Protein AF-T1CVA6-F1 (afdb_monomer_lite)

InterPro domains:
  IPR013783 Immunoglobulin-like fold [G3DSA:2.60.40.10] (24-93)
  IPR035986 PKD domain superfamily [SSF49299] (4-90)

Organism: NCBI:txid410659

Structure (mmCIF, N/CA/C/O backbone):
data_AF-T1CVA6-F1
#
_entry.id   AF-T1CVA6-F1
#
loop_
_atom_site.group_PDB
_atom_site.id
_atom_site.type_symbol
_atom_site.label_atom_id
_atom_site.label_alt_id
_atom_site.label_comp_id
_atom_site.label_asym_id
_atom_site.label_entity_id
_atom_site.label_seq_id
_atom_site.pdbx_PDB_ins_code
_atom_site.Cartn_x
_atom_site.Cartn_y
_atom_site.Cartn_z
_atom_site.occupancy
_atom_site.B_iso_or_equiv
_atom_site.auth_seq_id
_atom_site.auth_comp_id
_atom_site.auth_asym_id
_atom_site.auth_atom_id
_atom_site.pdbx_PDB_model_num
ATOM 1 N N . MET A 1 1 ? 8.360 -15.719 -3.747 1.00 42.44 1 MET A N 1
ATOM 2 C CA . MET A 1 1 ? 9.564 -15.334 -4.514 1.00 42.44 1 MET A CA 1
ATOM 3 C C . MET A 1 1 ? 9.120 -14.281 -5.516 1.00 42.44 1 MET A C 1
ATOM 5 O O . MET A 1 1 ? 8.680 -14.632 -6.603 1.00 42.44 1 MET A O 1
ATOM 9 N N . ASN A 1 2 ? 9.125 -13.007 -5.120 1.00 51.47 2 ASN A N 1
ATOM 10 C CA . ASN A 1 2 ? 8.824 -11.903 -6.030 1.00 51.47 2 ASN A CA 1
ATOM 11 C C . ASN A 1 2 ? 10.069 -11.672 -6.882 1.00 51.47 2 ASN A C 1
ATOM 13 O O . ASN A 1 2 ? 10.962 -10.923 -6.496 1.00 51.47 2 ASN A O 1
ATOM 17 N N . THR A 1 3 ? 10.185 -12.413 -7.982 1.00 52.69 3 THR A N 1
ATOM 18 C CA . THR A 1 3 ? 11.360 -12.339 -8.848 1.00 52.69 3 THR A CA 1
ATOM 19 C C . THR A 1 3 ? 11.415 -10.959 -9.488 1.00 52.69 3 THR A C 1
ATOM 21 O O . THR A 1 3 ? 10.586 -10.617 -10.327 1.00 52.69 3 THR A O 1
ATOM 24 N N . ILE A 1 4 ? 12.391 -10.166 -9.059 1.00 64.25 4 ILE A N 1
ATOM 25 C CA . ILE A 1 4 ? 12.775 -8.911 -9.696 1.00 64.25 4 ILE A CA 1
ATOM 26 C C . ILE A 1 4 ? 13.322 -9.269 -11.080 1.00 64.25 4 ILE A C 1
ATOM 28 O O . ILE A 1 4 ? 14.284 -10.032 -11.190 1.00 64.25 4 ILE A O 1
ATOM 32 N N . GLY A 1 5 ? 12.683 -8.768 -12.133 1.00 67.69 5 GLY A N 1
ATOM 33 C CA . GLY A 1 5 ? 13.106 -9.011 -13.508 1.00 67.69 5 GLY A CA 1
ATOM 34 C C . GLY A 1 5 ? 13.916 -7.833 -14.024 1.00 67.69 5 GLY A C 1
ATOM 35 O O . GLY A 1 5 ? 13.381 -6.734 -14.140 1.00 67.69 5 GLY A O 1
ATOM 36 N N . ALA A 1 6 ? 15.191 -8.049 -14.345 1.00 79.94 6 ALA A N 1
ATOM 37 C CA . ALA A 1 6 ? 15.970 -7.089 -15.118 1.00 79.94 6 ALA A CA 1
ATOM 38 C C . ALA A 1 6 ? 15.703 -7.333 -16.610 1.00 79.94 6 ALA A C 1
ATOM 40 O O . ALA A 1 6 ? 16.020 -8.402 -17.134 1.00 79.94 6 ALA A O 1
ATOM 41 N N . ILE A 1 7 ? 15.098 -6.360 -17.283 1.00 87.19 7 ILE A N 1
ATOM 42 C CA . ILE A 1 7 ? 14.815 -6.393 -18.718 1.00 87.19 7 ILE A CA 1
ATOM 43 C C . ILE A 1 7 ? 15.884 -5.559 -19.421 1.00 87.19 7 ILE A C 1
ATOM 45 O O . ILE A 1 7 ? 16.087 -4.395 -19.088 1.00 87.19 7 ILE A O 1
ATOM 49 N N . SER A 1 8 ? 16.580 -6.149 -20.393 1.00 91.56 8 SER A N 1
ATOM 50 C CA . SER A 1 8 ? 17.517 -5.409 -21.240 1.00 91.56 8 SER A CA 1
ATOM 51 C C . SER A 1 8 ? 16.786 -4.865 -22.465 1.00 91.56 8 SER A C 1
ATOM 53 O O . SER A 1 8 ? 16.175 -5.621 -23.220 1.00 91.56 8 SER A O 1
ATOM 55 N N . ILE A 1 9 ? 16.845 -3.551 -22.647 1.00 94.62 9 ILE A N 1
ATOM 56 C CA . ILE A 1 9 ? 16.308 -2.822 -23.793 1.00 94.62 9 ILE A CA 1
ATOM 57 C C . ILE A 1 9 ? 17.497 -2.427 -24.660 1.00 94.62 9 ILE A C 1
ATOM 59 O O . ILE A 1 9 ? 18.421 -1.787 -24.166 1.00 94.62 9 ILE A O 1
ATOM 63 N N . ALA A 1 10 ? 17.481 -2.778 -25.943 1.00 95.75 10 ALA A N 1
ATOM 64 C CA . ALA A 1 10 ? 18.532 -2.414 -26.888 1.00 95.75 10 ALA A CA 1
ATOM 65 C C . ALA A 1 10 ? 17.964 -1.578 -28.036 1.00 95.75 10 ALA A C 1
ATOM 67 O O . ALA A 1 10 ? 16.854 -1.829 -28.509 1.00 95.75 10 ALA A O 1
ATOM 68 N N . VAL A 1 11 ? 18.742 -0.604 -28.499 1.00 96.06 11 VAL A N 1
ATOM 69 C CA . VAL A 1 11 ? 18.459 0.160 -29.715 1.00 96.06 11 VAL A CA 1
ATOM 70 C C . VAL A 1 11 ? 19.608 -0.014 -30.693 1.00 96.06 11 VAL A C 1
ATOM 72 O O . VAL A 1 11 ? 20.779 0.059 -30.316 1.00 96.06 11 VAL A O 1
ATOM 75 N N . THR A 1 12 ? 19.251 -0.237 -31.953 1.00 97.19 12 THR A N 1
ATOM 76 C CA . THR A 1 12 ? 20.176 -0.285 -33.081 1.00 97.19 12 THR A CA 1
ATOM 77 C C . THR A 1 12 ? 19.868 0.883 -34.002 1.00 97.19 12 THR A C 1
ATOM 79 O O . THR A 1 12 ? 18.732 1.044 -34.443 1.00 97.19 12 THR A O 1
ATOM 82 N N . VAL A 1 13 ? 20.875 1.701 -34.282 1.00 96.38 13 VAL A N 1
ATOM 83 C CA . VAL A 1 13 ? 20.798 2.812 -35.232 1.00 96.38 13 VAL A CA 1
ATOM 84 C C . VAL A 1 13 ? 21.631 2.443 -36.446 1.00 96.38 13 VAL A C 1
ATOM 86 O O . VAL A 1 13 ? 22.758 1.993 -36.273 1.00 96.38 13 VAL A O 1
ATOM 89 N N . ALA A 1 14 ? 21.084 2.637 -37.643 1.00 97.06 14 ALA A N 1
ATOM 90 C CA . ALA A 1 14 ? 21.800 2.490 -38.902 1.00 97.06 14 ALA A CA 1
ATOM 91 C C . ALA A 1 14 ? 21.828 3.835 -39.637 1.00 97.06 14 ALA A C 1
ATOM 93 O O . ALA A 1 14 ? 20.803 4.526 -39.662 1.00 97.06 14 ALA A O 1
ATOM 94 N N . ASP A 1 15 ? 22.963 4.213 -40.221 1.00 95.31 15 ASP A N 1
ATOM 95 C CA . ASP A 1 15 ? 23.038 5.383 -41.098 1.00 95.31 15 ASP A CA 1
ATOM 96 C C . ASP A 1 15 ? 22.752 5.021 -42.568 1.00 95.31 15 ASP A C 1
ATOM 98 O O . ASP A 1 15 ? 22.548 3.861 -42.928 1.00 95.31 15 ASP A O 1
ATOM 102 N N . SER A 1 16 ? 22.694 6.028 -43.442 1.00 95.00 16 SER A N 1
ATOM 103 C CA . SER A 1 16 ? 22.415 5.813 -44.867 1.00 95.00 16 SER A CA 1
ATOM 104 C C . SER A 1 16 ? 23.589 5.214 -45.649 1.00 95.00 16 SER A C 1
ATOM 106 O O . SER A 1 16 ? 23.426 4.906 -46.829 1.00 95.00 16 SER A O 1
ATOM 108 N N . VAL A 1 17 ? 24.769 5.108 -45.035 1.00 96.06 17 VAL A N 1
ATOM 109 C CA . VAL A 1 17 ? 25.986 4.535 -45.631 1.00 96.06 17 VAL A CA 1
ATOM 110 C C . VAL A 1 17 ? 26.133 3.054 -45.247 1.00 96.06 17 VAL A C 1
ATOM 112 O O . VAL A 1 17 ? 26.832 2.312 -45.935 1.00 96.06 17 VAL A O 1
ATOM 115 N N . GLY A 1 18 ? 25.385 2.595 -44.240 1.00 93.25 18 GLY A N 1
ATOM 116 C CA . GLY A 1 18 ? 25.264 1.195 -43.839 1.00 93.25 18 GLY A CA 1
ATOM 117 C C . GLY A 1 18 ? 25.917 0.869 -42.497 1.00 93.25 18 GLY A C 1
ATOM 118 O O . GLY A 1 18 ? 25.903 -0.298 -42.102 1.00 93.25 18 GLY A O 1
ATOM 119 N N . ASP A 1 19 ? 26.456 1.864 -41.787 1.00 97.38 19 ASP A N 1
ATOM 120 C CA . ASP A 1 19 ? 27.056 1.657 -40.470 1.00 97.38 19 ASP A CA 1
ATOM 121 C C . ASP A 1 19 ? 25.975 1.490 -39.403 1.00 97.38 19 ASP A C 1
ATOM 123 O O . ASP A 1 19 ? 24.965 2.196 -39.406 1.00 97.38 19 ASP A O 1
ATOM 127 N N . THR A 1 20 ? 26.199 0.567 -38.461 1.00 97.00 20 THR A N 1
ATOM 128 C CA . THR A 1 20 ? 25.270 0.293 -37.358 1.00 97.00 20 THR A CA 1
ATOM 129 C C . THR A 1 20 ? 25.905 0.496 -35.994 1.00 97.00 20 THR A C 1
ATOM 131 O O . THR A 1 20 ? 27.002 0.002 -35.733 1.00 97.00 20 THR A O 1
ATOM 134 N N . TYR A 1 21 ? 25.157 1.106 -35.081 1.00 96.94 21 TYR A N 1
ATOM 135 C CA . TYR A 1 21 ? 25.538 1.302 -33.688 1.00 96.94 21 TYR A CA 1
ATOM 136 C C . TYR A 1 21 ? 24.475 0.717 -32.770 1.00 96.94 21 TYR A C 1
ATOM 138 O O . TYR A 1 21 ? 23.280 0.899 -33.001 1.00 96.94 21 TYR A O 1
ATOM 146 N N . VAL A 1 22 ? 24.908 0.030 -31.714 1.00 96.88 22 VAL A N 1
ATOM 147 C CA . VAL A 1 22 ? 24.013 -0.576 -30.725 1.00 96.88 22 VAL A CA 1
ATOM 148 C C . VAL A 1 22 ? 24.316 -0.011 -29.347 1.00 96.88 22 VAL A C 1
ATOM 150 O O . VAL A 1 22 ? 25.476 0.074 -28.949 1.00 96.88 22 VAL A O 1
ATOM 153 N N . THR A 1 23 ? 23.271 0.342 -28.606 1.00 97.25 23 THR A N 1
ATOM 154 C CA . THR A 1 23 ? 23.365 0.632 -27.171 1.00 97.25 23 THR A CA 1
ATOM 155 C C . THR A 1 23 ? 22.223 -0.043 -26.423 1.00 97.25 23 THR A C 1
ATOM 157 O O . THR A 1 23 ? 21.200 -0.387 -27.020 1.00 97.25 23 THR A O 1
ATOM 160 N N . SER A 1 24 ? 22.400 -0.258 -25.121 1.00 95.94 24 SER A N 1
ATOM 161 C CA . SER A 1 24 ? 21.422 -0.944 -24.281 1.00 95.94 24 SER A CA 1
ATOM 162 C C . SER A 1 24 ? 21.265 -0.307 -22.904 1.00 95.94 24 SER A C 1
ATOM 164 O O . SER A 1 24 ? 22.235 0.179 -22.324 1.00 95.94 24 SER A O 1
ATOM 166 N N . LEU A 1 25 ? 20.052 -0.393 -22.363 1.00 95.75 25 LEU A N 1
ATOM 167 C CA . LEU A 1 25 ? 19.658 -0.007 -21.011 1.00 95.75 25 LEU A CA 1
ATOM 168 C C . LEU A 1 25 ? 19.099 -1.233 -20.282 1.00 95.75 25 LEU A C 1
ATOM 170 O O . LEU A 1 25 ? 18.355 -2.015 -20.868 1.00 95.75 25 LEU A O 1
ATOM 174 N N . THR A 1 26 ? 19.409 -1.379 -18.996 1.00 93.69 26 THR A N 1
ATOM 175 C CA . THR A 1 26 ? 18.754 -2.373 -18.136 1.00 93.69 26 THR A CA 1
ATOM 176 C C . THR A 1 26 ? 17.682 -1.693 -17.297 1.00 93.69 26 THR A C 1
ATOM 178 O O . THR A 1 26 ? 17.986 -0.780 -16.530 1.00 93.69 26 THR A O 1
ATOM 181 N N . GLU A 1 27 ? 16.443 -2.156 -17.417 1.00 89.94 27 GLU A N 1
ATOM 182 C CA . GLU A 1 27 ? 15.313 -1.720 -16.604 1.00 89.94 27 GLU A CA 1
ATOM 183 C C . GLU A 1 27 ? 14.956 -2.790 -15.568 1.00 89.94 27 GLU A C 1
ATOM 185 O O . GLU A 1 27 ? 14.779 -3.963 -15.894 1.00 89.94 27 GLU A O 1
ATOM 190 N N . THR A 1 28 ? 14.845 -2.389 -14.303 1.00 87.00 28 THR A N 1
ATOM 191 C CA . THR A 1 28 ? 14.490 -3.292 -13.205 1.00 87.00 28 THR A CA 1
ATOM 192 C C . THR A 1 28 ? 12.998 -3.195 -12.913 1.00 87.00 28 THR A C 1
ATOM 194 O O . THR A 1 28 ? 12.532 -2.189 -12.374 1.00 87.00 28 THR A O 1
ATOM 197 N N . VAL A 1 29 ? 12.252 -4.259 -13.209 1.00 83.12 29 VAL A N 1
ATOM 198 C CA . VAL A 1 29 ? 10.816 -4.348 -12.925 1.00 83.12 29 VAL A CA 1
ATOM 199 C C . VAL A 1 29 ? 10.601 -5.060 -11.592 1.00 83.12 29 VAL A C 1
ATOM 201 O O . VAL A 1 29 ? 10.931 -6.237 -11.425 1.00 83.12 29 VAL A O 1
ATOM 204 N N . ASN A 1 30 ? 10.036 -4.329 -10.631 1.00 81.06 30 ASN A N 1
ATOM 205 C CA . ASN A 1 30 ? 9.661 -4.862 -9.325 1.00 81.06 30 ASN A CA 1
ATOM 206 C C . ASN A 1 30 ? 8.247 -5.445 -9.382 1.00 81.06 30 ASN A C 1
ATOM 208 O O . ASN A 1 30 ? 7.372 -4.915 -10.067 1.00 81.06 30 ASN A O 1
ATOM 212 N N . ALA A 1 31 ? 8.002 -6.512 -8.626 1.00 82.12 31 ALA A N 1
ATOM 213 C CA . ALA A 1 31 ? 6.653 -7.035 -8.465 1.00 82.12 31 ALA A CA 1
ATOM 214 C C . ALA A 1 31 ? 5.746 -6.004 -7.771 1.00 82.12 31 ALA A C 1
ATOM 216 O O . ALA A 1 31 ? 6.197 -5.259 -6.894 1.00 82.12 31 ALA A O 1
ATOM 217 N N . ALA A 1 32 ? 4.462 -5.996 -8.139 1.00 85.12 32 ALA A N 1
ATOM 218 C CA . ALA A 1 32 ? 3.465 -5.160 -7.480 1.00 85.12 32 ALA A CA 1
ATOM 219 C C . ALA A 1 32 ? 3.435 -5.446 -5.965 1.00 85.12 32 ALA A C 1
ATOM 221 O O . ALA A 1 32 ? 3.569 -6.610 -5.568 1.00 85.12 32 ALA A O 1
ATOM 222 N N . PRO A 1 33 ? 3.270 -4.416 -5.114 1.00 89.38 33 PRO A N 1
ATOM 223 C CA . PRO A 1 33 ? 3.145 -4.639 -3.687 1.00 89.38 33 PRO A CA 1
ATOM 224 C C . PRO A 1 33 ? 1.856 -5.401 -3.382 1.00 89.38 33 PRO A C 1
ATOM 226 O O . PRO A 1 33 ? 0.802 -5.140 -3.963 1.00 89.38 33 PRO A O 1
ATOM 229 N N . THR A 1 34 ? 1.936 -6.318 -2.430 1.00 92.44 34 THR A N 1
ATOM 230 C CA . THR A 1 34 ? 0.772 -6.947 -1.805 1.00 92.44 34 THR A CA 1
ATOM 231 C C . THR A 1 34 ? 0.589 -6.376 -0.406 1.00 92.44 34 THR A C 1
ATOM 233 O O . THR A 1 34 ? 1.544 -5.883 0.194 1.00 92.44 34 THR A O 1
ATOM 236 N N . VAL A 1 35 ? -0.639 -6.406 0.114 1.00 95.00 35 VAL A N 1
ATOM 237 C CA . VAL A 1 35 ? -0.945 -5.957 1.475 1.00 95.00 35 VAL A CA 1
ATOM 238 C C . VAL A 1 35 ? -1.850 -6.964 2.168 1.00 95.00 35 VAL A C 1
ATOM 240 O O . VAL A 1 35 ? -2.815 -7.462 1.588 1.00 95.00 35 VAL A O 1
ATOM 243 N N . THR A 1 36 ? -1.537 -7.255 3.424 1.00 96.62 36 THR A N 1
ATOM 244 C CA . THR A 1 36 ? -2.359 -8.078 4.316 1.00 96.62 36 THR A CA 1
ATOM 245 C C . THR A 1 36 ? -2.677 -7.294 5.580 1.00 96.62 36 THR A C 1
ATOM 247 O O . THR A 1 36 ? -1.881 -6.464 6.014 1.00 96.62 36 THR A O 1
ATOM 250 N N . ILE A 1 37 ? -3.854 -7.534 6.159 1.00 97.12 37 ILE A N 1
ATOM 251 C CA . ILE A 1 37 ? -4.292 -6.881 7.395 1.00 97.12 37 ILE A CA 1
ATOM 252 C C . ILE A 1 37 ? -4.448 -7.944 8.474 1.00 97.12 37 ILE A C 1
ATOM 254 O O . ILE A 1 37 ? -5.116 -8.957 8.268 1.00 97.12 37 ILE A O 1
ATOM 258 N N . THR A 1 38 ? -3.871 -7.682 9.640 1.00 97.44 38 THR A N 1
ATOM 259 C CA . THR A 1 38 ? -4.092 -8.462 10.858 1.00 97.44 38 THR A CA 1
ATOM 260 C C . THR A 1 38 ? -4.764 -7.601 11.917 1.00 97.44 38 THR A C 1
ATOM 262 O O . THR A 1 38 ? -4.678 -6.372 11.903 1.00 97.44 38 THR A O 1
ATOM 265 N N . SER A 1 39 ? -5.471 -8.257 12.832 1.00 97.00 39 SER A N 1
ATOM 266 C CA . SER A 1 39 ? -6.152 -7.627 13.957 1.00 97.00 39 SER A CA 1
ATOM 267 C C . SER A 1 39 ? -5.604 -8.201 15.256 1.00 97.00 39 SER A C 1
ATOM 269 O O . SER A 1 39 ? -5.378 -9.408 15.348 1.00 97.00 39 SER A O 1
ATOM 271 N N . SER A 1 40 ? -5.406 -7.350 16.261 1.00 97.12 40 SER A N 1
ATOM 272 C CA . SER A 1 40 ? -4.960 -7.774 17.590 1.00 97.12 40 SER A CA 1
ATOM 273 C C . SER A 1 40 ? -6.013 -8.589 18.343 1.00 97.12 40 SER A C 1
ATOM 275 O O . SER A 1 40 ? -5.666 -9.322 19.265 1.00 97.12 40 SER A O 1
ATOM 277 N N . GLN A 1 41 ? -7.294 -8.438 17.993 1.00 93.81 41 GLN A N 1
ATOM 278 C CA . GLN A 1 41 ? -8.406 -9.111 18.655 1.00 93.81 41 GLN A CA 1
ATOM 279 C C . GLN A 1 41 ? -9.599 -9.221 17.698 1.00 93.81 41 GLN A C 1
ATOM 281 O O . GLN A 1 41 ? -10.232 -8.222 17.357 1.00 93.81 41 GLN A O 1
ATOM 286 N N . ASN A 1 42 ? -9.897 -10.449 17.273 1.00 91.44 42 ASN A N 1
ATOM 287 C CA . ASN A 1 42 ? -11.071 -10.780 16.472 1.00 91.44 42 ASN A CA 1
ATOM 288 C C . 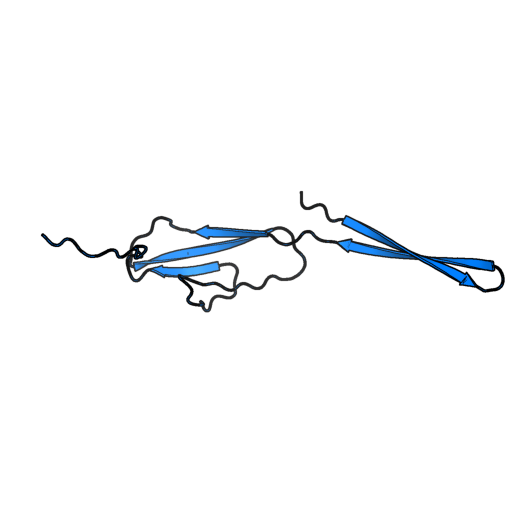ASN A 1 42 ? -11.588 -12.182 16.863 1.00 91.44 42 ASN A C 1
ATOM 290 O O . ASN A 1 42 ? -10.842 -13.148 16.679 1.00 91.44 42 ASN A O 1
ATOM 294 N N . PRO A 1 43 ? -12.826 -12.321 17.376 1.00 92.25 43 PRO A N 1
ATOM 295 C CA . PRO A 1 43 ? -13.809 -11.258 17.634 1.00 92.25 43 PRO A CA 1
ATOM 296 C C . PRO A 1 43 ? -13.390 -10.312 18.774 1.00 92.25 43 PRO A C 1
ATOM 298 O O . PRO A 1 43 ? -12.461 -10.609 19.522 1.00 92.25 43 PRO A O 1
ATOM 301 N N . THR A 1 44 ? -14.070 -9.169 18.887 1.00 93.06 44 THR A N 1
ATOM 302 C CA . THR A 1 44 ? -13.874 -8.158 19.940 1.00 93.06 44 THR A CA 1
ATOM 303 C C . THR A 1 44 ? -15.219 -7.712 20.511 1.00 93.06 44 THR A C 1
ATOM 305 O O . THR A 1 44 ? -16.234 -7.779 19.812 1.00 93.06 44 THR A O 1
ATOM 308 N N . ASP A 1 45 ? -15.216 -7.223 21.749 1.00 91.69 45 ASP A N 1
ATOM 309 C CA . ASP A 1 45 ? -16.393 -6.645 22.394 1.00 91.69 45 ASP A CA 1
ATOM 310 C C . ASP A 1 45 ? -16.489 -5.136 22.134 1.00 91.69 45 ASP A C 1
ATOM 312 O O . ASP A 1 45 ? -15.497 -4.437 21.910 1.00 91.69 45 ASP A O 1
ATOM 316 N N . VAL A 1 46 ? -17.712 -4.608 22.186 1.00 91.31 46 VAL A N 1
ATOM 317 C CA . VAL A 1 46 ? -17.953 -3.162 22.104 1.00 91.31 46 VAL A CA 1
ATOM 318 C C . VAL A 1 46 ? -17.226 -2.449 23.244 1.00 91.31 46 VAL A C 1
ATOM 320 O O . VAL A 1 46 ? -17.267 -2.884 24.390 1.00 91.31 46 VAL A O 1
ATOM 323 N N . GLY A 1 47 ? -16.587 -1.327 22.925 1.00 90.81 47 GLY A N 1
ATOM 324 C CA . GLY A 1 47 ? -15.786 -0.544 23.864 1.00 90.81 47 GLY A CA 1
ATOM 325 C C . GLY A 1 47 ? -14.317 -0.961 23.928 1.00 90.81 47 GLY A C 1
ATOM 326 O O . GLY A 1 47 ? -13.505 -0.178 24.420 1.00 90.81 47 GLY A O 1
ATOM 327 N N . ASN A 1 48 ? -13.942 -2.119 23.372 1.00 91.12 48 ASN A N 1
ATOM 328 C CA . ASN A 1 48 ? -12.540 -2.516 23.289 1.00 91.12 48 ASN A CA 1
ATOM 329 C C . ASN A 1 48 ? -11.849 -1.846 22.098 1.00 91.12 48 ASN A C 1
ATOM 331 O O . ASN A 1 48 ? -12.367 -1.792 20.977 1.00 91.12 48 ASN A O 1
ATOM 335 N N . THR A 1 49 ? -10.636 -1.359 22.344 1.00 93.75 49 THR A N 1
ATOM 336 C CA . THR A 1 49 ? -9.748 -0.867 21.291 1.00 93.75 49 THR A CA 1
ATOM 337 C C . THR A 1 49 ? -9.043 -2.042 20.632 1.00 93.75 49 THR A C 1
ATOM 339 O O . THR A 1 49 ? -8.361 -2.821 21.297 1.00 93.75 49 THR A O 1
ATOM 342 N N . VAL A 1 50 ? -9.175 -2.139 19.313 1.00 96.31 50 VAL A N 1
ATOM 343 C CA . VAL A 1 50 ? -8.493 -3.131 18.482 1.00 96.31 50 VAL A CA 1
ATOM 344 C C . VAL A 1 50 ? -7.421 -2.442 17.654 1.00 96.31 50 VAL A C 1
ATOM 346 O O . VAL A 1 50 ? -7.681 -1.419 17.018 1.00 96.31 50 VAL A O 1
ATOM 349 N N . THR A 1 51 ? -6.226 -3.023 17.633 1.00 97.56 51 THR A N 1
ATOM 350 C CA . THR A 1 51 ? -5.133 -2.576 16.773 1.00 97.56 51 THR A CA 1
ATOM 351 C C . THR A 1 51 ? -5.130 -3.401 15.494 1.00 97.56 51 THR A C 1
ATOM 353 O O . THR A 1 51 ? -5.033 -4.629 15.528 1.00 97.56 51 THR A O 1
ATOM 356 N N . PHE A 1 52 ? -5.202 -2.723 14.358 1.00 97.81 52 PHE A N 1
ATOM 357 C CA . PHE A 1 52 ? -5.029 -3.288 13.029 1.00 97.81 52 PHE A CA 1
ATOM 358 C C . PHE A 1 52 ? -3.614 -3.002 12.539 1.00 97.81 52 PHE A C 1
ATOM 360 O O . PHE A 1 52 ? -3.108 -1.894 12.719 1.00 97.81 52 PHE A O 1
ATOM 367 N N . SER A 1 53 ? -2.973 -4.000 11.934 1.00 97.94 53 SER A N 1
ATOM 368 C CA . SER A 1 53 ? -1.640 -3.868 11.338 1.00 97.94 53 SER A CA 1
ATOM 369 C C . SER A 1 53 ? -1.690 -4.255 9.866 1.00 97.94 53 SER A C 1
ATOM 371 O O . SER A 1 53 ? -2.205 -5.318 9.525 1.00 97.94 53 SER A O 1
ATOM 373 N N . ALA A 1 54 ? -1.156 -3.396 9.002 1.00 97.19 54 ALA A N 1
ATOM 374 C CA . ALA A 1 54 ? -0.938 -3.679 7.592 1.00 97.19 54 ALA A CA 1
ATOM 375 C C . ALA A 1 54 ? 0.500 -4.166 7.389 1.00 97.19 54 ALA A C 1
ATOM 377 O O . ALA A 1 54 ? 1.450 -3.476 7.762 1.00 97.19 54 ALA A O 1
ATOM 378 N N . ALA A 1 55 ? 0.657 -5.337 6.779 1.00 94.44 55 ALA A N 1
ATOM 379 C CA . ALA A 1 55 ? 1.944 -5.850 6.331 1.00 94.44 55 ALA A CA 1
ATOM 380 C C . ALA A 1 55 ? 1.987 -5.823 4.803 1.00 94.44 55 ALA A C 1
ATOM 382 O O . ALA A 1 55 ? 1.134 -6.429 4.146 1.00 94.44 55 ALA A O 1
ATOM 383 N N . THR A 1 56 ? 2.962 -5.100 4.255 1.00 92.81 56 THR A N 1
ATOM 384 C CA . THR A 1 56 ? 3.230 -5.040 2.819 1.00 92.81 56 THR A CA 1
ATOM 385 C C . THR A 1 56 ? 4.371 -5.976 2.441 1.00 92.81 56 THR A C 1
ATOM 387 O O . THR A 1 56 ? 5.304 -6.171 3.218 1.00 92.81 56 THR A O 1
ATOM 390 N N . ASP A 1 57 ? 4.300 -6.548 1.243 1.00 88.62 57 ASP A N 1
ATOM 391 C CA . ASP A 1 57 ? 5.383 -7.341 0.655 1.00 88.62 57 ASP A CA 1
ATOM 392 C C . ASP A 1 57 ? 5.564 -6.983 -0.825 1.00 88.62 57 ASP A C 1
ATOM 394 O O . ASP A 1 57 ? 4.590 -6.689 -1.523 1.00 88.62 57 ASP A O 1
ATOM 398 N N . GLY A 1 58 ? 6.805 -7.011 -1.312 1.00 85.25 58 GLY A N 1
ATOM 399 C CA . GLY A 1 58 ? 7.164 -6.518 -2.644 1.00 85.25 58 GLY A CA 1
ATOM 400 C C . GLY A 1 58 ? 7.053 -4.993 -2.782 1.00 85.25 58 GLY A C 1
ATOM 401 O O . GLY A 1 58 ? 7.149 -4.264 -1.799 1.00 85.25 58 GLY A O 1
ATOM 402 N N . GLY A 1 59 ? 6.856 -4.505 -4.013 1.00 82.25 59 GLY A N 1
ATOM 403 C CA . GLY A 1 59 ? 6.850 -3.073 -4.327 1.00 82.25 59 GLY A CA 1
ATOM 404 C C . GLY A 1 59 ? 8.230 -2.413 -4.255 1.00 82.25 59 GLY A C 1
ATOM 405 O O . GLY A 1 59 ? 9.234 -3.043 -3.937 1.00 82.25 59 GLY A O 1
ATOM 406 N N . ASN A 1 60 ? 8.282 -1.124 -4.592 1.00 82.44 60 ASN A N 1
ATOM 407 C CA . ASN A 1 60 ? 9.488 -0.309 -4.480 1.00 82.44 60 ASN A CA 1
ATOM 408 C C . ASN A 1 60 ? 9.134 1.075 -3.927 1.00 82.44 60 ASN A C 1
ATOM 410 O O . ASN A 1 60 ? 8.081 1.624 -4.253 1.00 82.44 60 ASN A O 1
ATOM 414 N N . GLY A 1 61 ? 10.040 1.651 -3.140 1.00 85.69 61 GLY A N 1
ATOM 415 C CA . GLY A 1 61 ? 9.851 2.957 -2.513 1.00 85.69 61 GLY A CA 1
ATOM 416 C C . GLY A 1 61 ? 9.050 2.920 -1.207 1.00 85.69 61 GLY A C 1
ATOM 417 O O . GLY A 1 61 ? 8.794 1.865 -0.631 1.00 85.69 61 GLY A O 1
ATOM 418 N N . ALA A 1 62 ? 8.707 4.109 -0.710 1.00 88.94 62 ALA A N 1
ATOM 419 C CA . ALA A 1 62 ? 7.956 4.275 0.530 1.00 88.94 62 ALA A CA 1
ATOM 420 C C . ALA A 1 62 ? 6.454 4.014 0.321 1.00 88.94 62 ALA A C 1
ATOM 422 O O . ALA A 1 62 ? 5.877 4.445 -0.676 1.00 88.94 62 ALA A O 1
ATOM 423 N N . PHE A 1 63 ? 5.813 3.360 1.293 1.00 91.81 63 PHE A N 1
ATOM 424 C CA . PHE A 1 63 ? 4.373 3.095 1.282 1.00 91.81 63 PHE A CA 1
ATOM 425 C C . PHE A 1 63 ? 3.588 4.168 2.036 1.00 91.81 63 PHE A C 1
ATOM 427 O O . PHE A 1 63 ? 3.982 4.597 3.121 1.00 91.81 63 PHE A O 1
ATOM 434 N N . THR A 1 64 ? 2.436 4.542 1.487 1.00 94.56 64 THR A N 1
ATOM 435 C CA . THR A 1 64 ? 1.434 5.393 2.140 1.00 94.56 64 THR A CA 1
ATOM 436 C C . THR A 1 64 ? 0.231 4.556 2.550 1.00 94.56 64 THR A C 1
ATOM 438 O O . THR A 1 64 ? -0.241 3.743 1.754 1.00 94.56 64 THR A O 1
ATOM 441 N N . TYR A 1 65 ? -0.303 4.786 3.748 1.00 95.88 65 TYR A N 1
ATOM 442 C CA . TYR A 1 65 ? -1.442 4.035 4.272 1.00 95.88 65 TYR A CA 1
ATOM 443 C C . TYR A 1 65 ? -2.664 4.939 4.403 1.00 95.88 65 TYR A C 1
ATOM 445 O O . TYR A 1 65 ? -2.553 6.104 4.778 1.00 95.88 65 TYR A O 1
ATOM 453 N N . ALA A 1 66 ? -3.833 4.383 4.102 1.00 97.00 66 ALA A N 1
ATOM 454 C CA . ALA A 1 66 ? -5.120 5.014 4.334 1.00 97.00 66 ALA A CA 1
ATOM 455 C C . ALA A 1 66 ? -6.083 3.944 4.836 1.00 97.00 66 ALA A C 1
ATOM 457 O O . ALA A 1 66 ? -6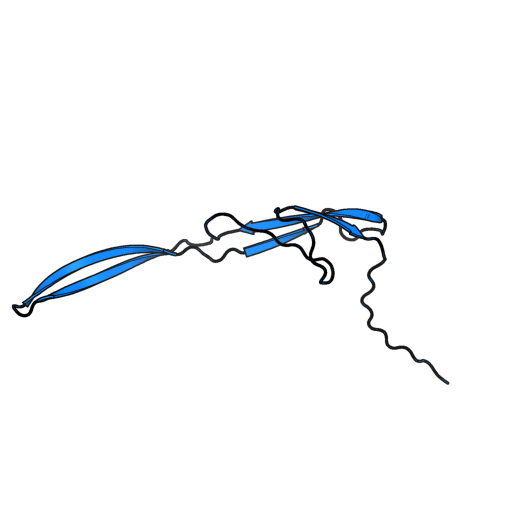.279 2.913 4.189 1.00 97.00 66 ALA A O 1
ATOM 458 N N . TRP A 1 67 ? -6.671 4.186 6.000 1.00 96.69 67 TRP A N 1
ATOM 459 C CA . TRP A 1 67 ? -7.579 3.241 6.629 1.00 96.69 67 TRP A CA 1
ATOM 460 C C . TRP A 1 67 ? -9.026 3.705 6.488 1.00 96.69 67 TRP A C 1
ATOM 462 O O . TRP A 1 67 ? -9.325 4.899 6.534 1.00 96.69 67 TRP A O 1
ATOM 472 N N . SER A 1 68 ? -9.946 2.752 6.350 1.00 96.12 68 SER A N 1
ATOM 473 C CA . SER A 1 68 ? -11.379 3.014 6.453 1.00 96.12 68 SER A CA 1
ATOM 474 C C . SER A 1 68 ? -12.047 1.939 7.296 1.00 96.12 68 SER A C 1
ATOM 476 O O . SER A 1 68 ? -11.677 0.766 7.229 1.00 96.12 68 SER A O 1
ATOM 478 N N . VAL A 1 69 ? -13.031 2.341 8.095 1.00 93.31 69 VAL A N 1
ATOM 479 C CA . VAL A 1 69 ? -13.860 1.419 8.873 1.00 93.31 69 VAL A CA 1
ATOM 480 C C . VAL A 1 69 ? -15.303 1.629 8.450 1.00 93.31 69 VAL A C 1
ATOM 482 O O . VAL A 1 69 ? -15.819 2.740 8.536 1.00 93.31 69 VAL A O 1
ATOM 485 N N . ALA A 1 70 ? -15.934 0.572 7.930 1.00 90.25 70 ALA A N 1
ATOM 486 C CA . ALA A 1 70 ? -17.298 0.608 7.392 1.00 90.25 70 ALA A CA 1
ATOM 487 C C . ALA A 1 70 ? -17.544 1.747 6.371 1.00 90.25 70 ALA A C 1
ATOM 489 O O . ALA A 1 70 ? -18.617 2.342 6.337 1.00 90.25 70 ALA A O 1
ATOM 490 N N . GLY A 1 71 ? -16.537 2.067 5.548 1.00 90.44 71 GLY A N 1
ATOM 491 C CA . GLY A 1 71 ? -16.608 3.127 4.535 1.00 90.44 71 GLY A CA 1
ATOM 492 C C . GLY A 1 71 ? -16.283 4.538 5.040 1.00 90.44 71 GLY A C 1
ATOM 493 O O . GLY A 1 71 ? -16.162 5.450 4.226 1.00 90.44 71 GLY A O 1
ATOM 494 N N . ALA A 1 72 ? -16.082 4.735 6.346 1.00 92.44 72 ALA A N 1
ATOM 495 C CA . ALA A 1 72 ? -15.630 6.008 6.900 1.00 92.44 72 ALA A CA 1
ATOM 496 C C . ALA A 1 72 ? -14.098 6.070 6.945 1.00 92.44 72 ALA A C 1
ATOM 498 O O . ALA A 1 72 ? -13.455 5.227 7.583 1.00 92.44 72 ALA A O 1
ATOM 499 N N . ALA A 1 73 ? -13.516 7.080 6.294 1.00 95.81 73 ALA A N 1
ATOM 500 C CA . ALA A 1 73 ? -12.078 7.328 6.319 1.00 95.81 73 ALA A CA 1
ATOM 501 C C . ALA A 1 73 ? -11.582 7.582 7.751 1.00 95.81 73 ALA A C 1
ATOM 503 O O . ALA A 1 73 ? -12.247 8.250 8.543 1.00 95.81 73 ALA A O 1
ATOM 504 N N . GLN A 1 74 ? -10.413 7.040 8.069 1.00 95.81 74 GLN A N 1
ATOM 505 C CA . GLN A 1 74 ? -9.737 7.223 9.349 1.00 95.81 74 GLN A CA 1
ATOM 506 C C . GLN A 1 74 ? -8.510 8.118 9.162 1.00 95.81 74 GLN A C 1
ATOM 508 O O . GLN A 1 74 ? 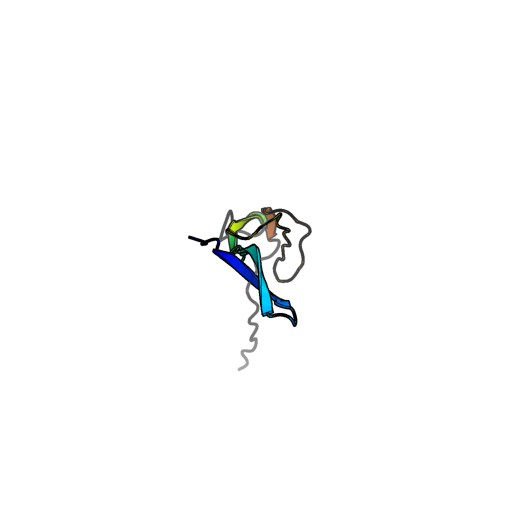-7.953 8.212 8.071 1.00 95.81 74 GLN A O 1
ATOM 513 N N . SER A 1 75 ? -8.080 8.776 10.236 1.00 93.75 75 SER A N 1
ATOM 514 C CA . SER A 1 75 ? -6.953 9.715 10.203 1.00 93.75 75 SER A CA 1
ATOM 515 C C . SER A 1 75 ? -5.577 9.045 10.218 1.00 93.75 75 SER A C 1
ATOM 517 O O . SER A 1 75 ? -4.586 9.719 9.947 1.00 93.75 75 SER A O 1
ATOM 519 N N . SER A 1 76 ? -5.486 7.748 10.543 1.00 94.75 76 SER A N 1
ATOM 520 C CA . SER A 1 76 ? -4.193 7.059 10.565 1.00 94.75 76 SER A CA 1
ATOM 521 C C . SER A 1 76 ? -3.616 6.939 9.156 1.00 94.75 76 SER A C 1
ATOM 523 O O . SER A 1 76 ? -4.285 6.467 8.236 1.00 94.75 76 SER A O 1
ATOM 525 N N . THR A 1 77 ? -2.351 7.328 9.018 1.00 95.75 77 THR A N 1
ATOM 526 C CA . THR A 1 77 ? -1.564 7.251 7.779 1.00 95.75 77 THR A CA 1
ATOM 527 C C . THR A 1 77 ? -0.369 6.303 7.890 1.00 95.75 77 THR A C 1
ATOM 529 O O . THR A 1 77 ? 0.474 6.247 6.993 1.00 95.75 77 THR A O 1
ATOM 532 N N . THR A 1 78 ? -0.283 5.545 8.987 1.00 96.25 78 THR A N 1
ATOM 533 C CA . THR A 1 78 ? 0.795 4.582 9.244 1.00 96.25 78 THR A CA 1
ATOM 534 C C . THR A 1 78 ? 0.329 3.147 8.988 1.00 96.25 78 THR A C 1
ATOM 536 O O . THR A 1 78 ? -0.856 2.884 8.765 1.00 96.25 78 THR A O 1
ATOM 539 N N . SER A 1 79 ? 1.259 2.191 9.052 1.00 96.25 79 SER A N 1
ATOM 540 C CA . SER A 1 79 ? 0.959 0.758 8.940 1.00 96.25 79 SER A CA 1
ATOM 541 C C . SER A 1 79 ? 0.150 0.202 10.116 1.00 96.25 79 SER A C 1
ATOM 543 O O . SER A 1 79 ? -0.251 -0.959 10.071 1.00 96.25 79 SER A O 1
ATOM 545 N N . GLN A 1 80 ? -0.115 0.999 11.157 1.00 97.19 80 GLN A N 1
ATOM 546 C CA . GLN A 1 80 ? -0.948 0.606 12.288 1.00 97.19 80 GLN A CA 1
ATOM 547 C C . GLN A 1 80 ? -2.097 1.586 12.511 1.00 97.19 80 GLN A C 1
ATOM 549 O O . GLN A 1 80 ? -1.964 2.804 12.390 1.00 97.19 80 GLN A O 1
ATOM 554 N N . MET A 1 81 ? -3.248 1.046 12.888 1.00 97.81 81 MET A N 1
ATOM 555 C CA . MET A 1 81 ? -4.405 1.842 13.266 1.00 97.81 81 MET A CA 1
ATOM 556 C C . MET A 1 81 ? -5.084 1.219 14.475 1.00 97.81 81 MET A C 1
ATOM 558 O O . MET A 1 81 ? -5.426 0.041 14.459 1.00 97.81 81 MET A O 1
ATOM 562 N N . SER A 1 82 ? -5.352 2.035 15.487 1.00 96.12 82 SER A N 1
ATOM 563 C CA . SER A 1 82 ? -6.217 1.653 16.600 1.00 96.12 82 SER A CA 1
ATOM 564 C C . SER A 1 82 ? -7.638 2.138 16.344 1.00 96.12 82 SER A C 1
ATOM 566 O O . SER A 1 82 ? -7.837 3.288 15.951 1.00 96.12 82 SER A O 1
ATOM 568 N N . TYR A 1 83 ? -8.624 1.277 16.581 1.00 95.00 83 TYR A N 1
ATOM 569 C CA . TYR A 1 83 ? -10.037 1.612 16.431 1.00 95.00 83 TYR A CA 1
ATOM 570 C C . TYR A 1 83 ? -10.868 0.989 17.554 1.00 95.00 83 TYR A C 1
ATOM 572 O O . TYR A 1 83 ? -10.710 -0.190 17.872 1.00 95.00 83 TYR A O 1
ATOM 580 N N . THR A 1 84 ? -11.765 1.777 18.145 1.00 93.88 84 THR A N 1
ATOM 581 C CA . THR A 1 84 ? -12.682 1.329 19.200 1.00 93.88 84 THR A CA 1
ATOM 582 C C . THR A 1 84 ? -14.080 1.184 18.620 1.00 93.88 84 THR A C 1
ATOM 584 O O . THR A 1 84 ? -14.679 2.161 18.167 1.00 93.88 84 THR A O 1
ATOM 587 N N . PHE A 1 85 ? -14.624 -0.031 18.648 1.00 88.81 85 PHE A N 1
ATOM 588 C CA . PHE A 1 85 ? -15.986 -0.276 18.184 1.00 88.81 85 PHE A CA 1
ATOM 589 C C . PHE A 1 85 ? -16.982 0.239 19.225 1.00 88.81 85 PHE A C 1
ATOM 591 O O . PHE A 1 85 ? -17.041 -0.275 20.337 1.00 88.81 85 PHE A O 1
ATOM 598 N N . SER A 1 86 ? -17.764 1.260 18.874 1.00 85.25 86 SER A N 1
ATOM 599 C CA . SER A 1 86 ? -18.742 1.899 19.772 1.00 85.25 86 SER A CA 1
ATOM 600 C C . SER A 1 86 ? -20.157 1.320 19.670 1.00 85.25 86 SER A C 1
ATOM 602 O O . SER A 1 86 ? -21.031 1.677 20.456 1.00 85.25 86 SER A O 1
ATOM 604 N N . ALA A 1 87 ? -20.390 0.415 18.722 1.00 79.50 87 ALA A N 1
ATOM 605 C CA . ALA A 1 87 ? -21.655 -0.280 18.542 1.00 79.50 87 ALA A CA 1
ATOM 606 C C . ALA A 1 87 ? -21.410 -1.707 18.046 1.00 79.50 87 ALA A C 1
ATOM 608 O O . ALA A 1 87 ? -20.416 -1.978 17.368 1.00 79.50 87 ALA A O 1
ATOM 609 N N . THR A 1 88 ? -22.342 -2.614 18.343 1.00 72.31 88 THR A N 1
ATOM 610 C CA . THR A 1 88 ? -22.355 -3.939 17.726 1.00 72.31 88 THR A CA 1
ATOM 611 C C . THR A 1 88 ? -22.658 -3.778 16.236 1.00 72.31 88 THR A C 1
ATOM 613 O O . THR A 1 88 ? -23.740 -3.355 15.831 1.00 72.31 88 THR A O 1
ATOM 616 N N . GLY A 1 89 ? -21.682 -4.089 15.386 1.00 59.28 89 GLY A N 1
ATOM 617 C CA . 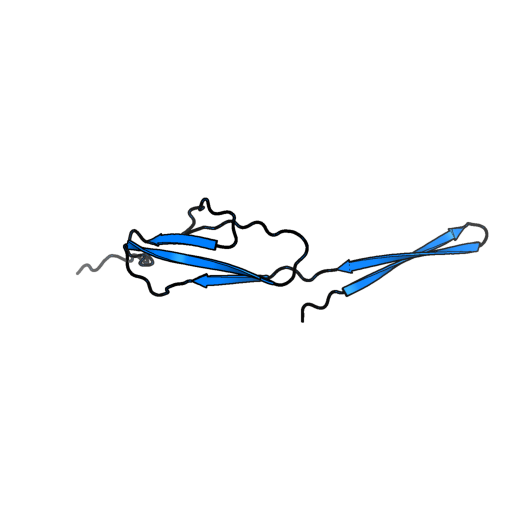GLY A 1 89 ? -21.907 -4.172 13.950 1.00 59.28 89 GLY A CA 1
ATOM 618 C C . GLY A 1 89 ? -22.618 -5.478 13.616 1.00 59.28 89 GLY A C 1
ATOM 619 O O . GLY A 1 89 ? -21.972 -6.513 13.509 1.00 59.28 89 GLY A O 1
ATOM 620 N N . THR A 1 90 ? -23.938 -5.453 13.437 1.00 49.09 90 THR A N 1
ATOM 621 C CA . THR A 1 90 ? -24.647 -6.503 12.688 1.00 49.0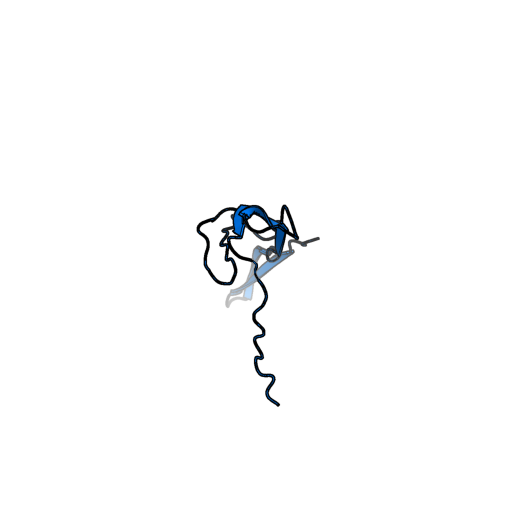9 90 THR A CA 1
ATOM 622 C C . THR A 1 90 ? -24.813 -6.003 11.261 1.00 49.09 90 THR A C 1
ATOM 624 O O . THR A 1 90 ? -25.302 -4.890 11.051 1.00 49.09 90 THR A O 1
ATOM 627 N N . SER A 1 91 ? -24.419 -6.793 10.263 1.00 43.12 91 SER A N 1
ATOM 628 C CA . SER A 1 91 ? -24.820 -6.543 8.880 1.00 43.12 91 SER A CA 1
ATOM 629 C C . SER A 1 91 ? -26.345 -6.406 8.843 1.00 43.12 91 SER A C 1
ATOM 631 O O . SER A 1 91 ? -27.083 -7.355 9.103 1.00 43.12 91 SER A O 1
ATOM 633 N N . ARG A 1 92 ? -26.853 -5.199 8.574 1.00 43.59 92 ARG A N 1
ATOM 634 C CA . ARG A 1 92 ? -28.287 -4.994 8.363 1.00 43.59 92 ARG A CA 1
ATOM 635 C C . ARG A 1 92 ? -28.662 -5.581 7.005 1.00 43.59 92 ARG A C 1
ATOM 637 O O . ARG A 1 92 ? -28.735 -4.850 6.025 1.00 43.59 92 ARG A O 1
ATOM 644 N N . SER A 1 93 ? -28.958 -6.877 6.955 1.00 38.56 93 SER A N 1
ATOM 645 C CA . SER A 1 93 ? -29.997 -7.352 6.040 1.00 38.56 93 SER A CA 1
ATOM 646 C C . SER A 1 93 ? -31.317 -7.266 6.793 1.00 38.56 93 SER A C 1
ATOM 648 O O . SER A 1 93 ? -31.772 -8.212 7.433 1.00 38.56 93 SER A O 1
ATOM 650 N N . ALA A 1 94 ? -31.881 -6.061 6.826 1.00 35.91 94 ALA A N 1
ATOM 651 C CA . ALA A 1 94 ? -33.238 -5.878 7.300 1.00 35.91 94 ALA A CA 1
ATOM 652 C C . ALA A 1 94 ? -34.186 -6.433 6.230 1.00 35.91 94 ALA A C 1
ATOM 654 O O . ALA A 1 94 ? -34.335 -5.832 5.171 1.00 35.91 94 ALA A O 1
ATOM 655 N N . SER A 1 95 ? -34.861 -7.543 6.521 1.00 46.28 95 SER A N 1
ATOM 656 C CA . SER A 1 95 ? -36.179 -7.808 5.942 1.00 46.28 95 SER A CA 1
ATOM 657 C C . SER A 1 95 ? -37.188 -7.885 7.084 1.00 46.28 95 SER A C 1
ATOM 659 O O . SER A 1 95 ? -37.330 -8.933 7.716 1.00 46.28 95 SER A O 1
ATOM 661 N N . PRO A 1 96 ? -37.860 -6.776 7.429 1.00 41.69 96 PRO A N 1
ATOM 662 C CA . PRO A 1 96 ? -39.020 -6.826 8.290 1.00 41.69 96 PRO A CA 1
ATOM 663 C C . PRO A 1 96 ? -40.270 -7.008 7.427 1.00 41.69 96 PRO A C 1
ATOM 665 O O . PRO A 1 96 ? -40.594 -6.123 6.638 1.00 41.69 96 PRO A O 1
ATOM 668 N N . ARG A 1 97 ? -40.997 -8.114 7.634 1.00 41.72 97 ARG A N 1
ATOM 669 C CA . ARG A 1 97 ? -42.429 -8.086 7.998 1.00 41.72 97 ARG A CA 1
ATOM 670 C C . ARG A 1 97 ? -43.003 -9.504 8.167 1.00 41.72 97 ARG A C 1
ATOM 672 O O . ARG A 1 97 ? -43.293 -10.163 7.173 1.00 41.72 97 ARG A O 1
ATOM 679 N N . PRO A 1 98 ? -43.298 -9.936 9.402 1.00 49.59 98 PRO A N 1
ATOM 680 C CA . PRO A 1 98 ? -44.371 -10.883 9.648 1.00 49.59 98 PRO A CA 1
ATOM 681 C C . PRO A 1 98 ? -45.690 -10.103 9.707 1.00 49.59 98 PRO A C 1
ATOM 683 O O . 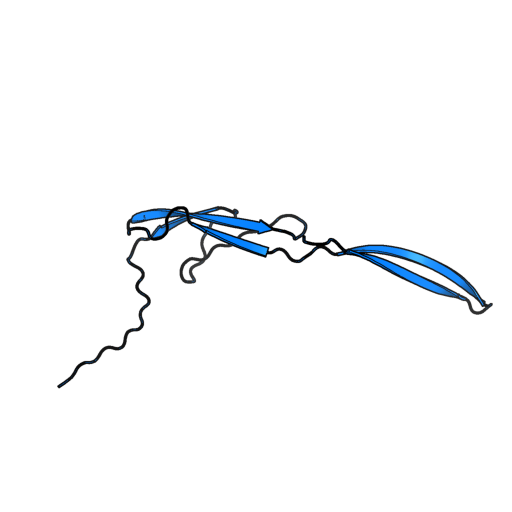PRO A 1 98 ? -45.856 -9.236 10.562 1.00 49.59 98 PRO A O 1
ATOM 686 N N . THR A 1 99 ? -46.647 -10.396 8.826 1.00 58.50 99 THR A N 1
ATOM 687 C CA . THR A 1 99 ? -48.057 -10.114 9.136 1.00 58.50 99 THR A CA 1
ATOM 688 C C . THR A 1 99 ? -48.977 -11.205 8.609 1.00 58.50 99 THR A C 1
ATOM 690 O O . THR A 1 99 ? -49.195 -11.275 7.403 1.00 58.50 99 THR A O 1
ATOM 693 N N . ARG A 1 100 ? -49.561 -11.882 9.604 1.00 52.00 100 ARG A N 1
ATOM 694 C CA . ARG A 1 100 ? -50.845 -12.585 9.689 1.00 52.00 100 ARG A CA 1
ATOM 695 C C . ARG A 1 100 ? -50.991 -13.943 9.016 1.00 52.00 100 ARG A C 1
ATOM 697 O O . ARG A 1 100 ? -50.959 -14.012 7.775 1.00 52.00 100 ARG A O 1
#

Foldseek 3Di:
DFDWDWDKDKDWDADPVGDIDMDIDTDTDKDDKDKDKDKPDPPDDAQDKIKIFIDIDIDDDDDWDWDDDPNHTDPDGDRMDIDGHNDDDDPPPDDDDDDD

Sequence (100 aa):
MNTIGAISIAVTVADSVGDTYVTSLTETVNAAPTVTITSSQNPTDVGNTVTFSAATDGGNGAFTYAWSVAGAAQSSTTSQMSYTFSATGTSRSASPRPTR

Radius of gyration: 26.21 Å; chains: 1; bounding box: 78×25×70 Å

Secondary structure (DSSP, 8-state):
----EEEEEEEEEE-TTS-EEEEEEEEEEPPPPEEEEEESSSS--TT-EEEEEEEEES-SS------EETTEE-S--SSEEEEE--S-------------

pLDDT: mean 85.24, std 17.34, range [35.91, 97.94]